Protein AF-A0A7V9ZE63-F1 (afdb_monomer_lite)

Structure (mmCIF, N/CA/C/O backbone):
data_AF-A0A7V9ZE63-F1
#
_entry.id   AF-A0A7V9ZE63-F1
#
loop_
_atom_site.group_PDB
_atom_site.id
_atom_site.type_symbol
_atom_site.label_atom_id
_atom_site.label_alt_id
_atom_site.label_comp_id
_atom_site.label_asym_id
_atom_site.label_entity_id
_atom_site.label_seq_id
_atom_site.pdbx_PDB_ins_code
_atom_site.Cartn_x
_atom_site.Cartn_y
_atom_site.Cartn_z
_atom_site.occupancy
_atom_site.B_iso_or_equiv
_atom_site.auth_seq_id
_atom_site.auth_comp_id
_atom_site.auth_asym_id
_atom_site.auth_atom_id
_atom_site.pdbx_PDB_model_num
ATOM 1 N N . MET A 1 1 ? -20.048 -6.528 11.368 1.00 49.47 1 MET A N 1
ATOM 2 C CA . MET A 1 1 ? -20.173 -7.684 10.443 1.00 49.47 1 MET A CA 1
ATOM 3 C C . MET A 1 1 ? -19.261 -7.627 9.204 1.00 49.47 1 MET A C 1
ATOM 5 O O . MET A 1 1 ? -19.141 -8.638 8.527 1.00 49.47 1 MET A O 1
ATOM 9 N N . ALA A 1 2 ? -18.539 -6.532 8.923 1.00 68.25 2 ALA A N 1
ATOM 10 C CA . ALA A 1 2 ? -17.649 -6.447 7.753 1.00 68.25 2 ALA A CA 1
ATOM 11 C C . ALA A 1 2 ? -16.392 -7.353 7.814 1.00 68.25 2 ALA A C 1
ATOM 13 O O . ALA A 1 2 ? -15.896 -7.786 6.777 1.00 68.25 2 ALA A O 1
ATOM 14 N N . GLY A 1 3 ? -15.892 -7.688 9.012 1.00 82.94 3 GLY A N 1
ATOM 15 C CA . GLY A 1 3 ? -14.599 -8.369 9.182 1.00 82.94 3 GLY A CA 1
ATOM 16 C C . GLY A 1 3 ? -14.487 -9.747 8.514 1.00 82.94 3 GLY A C 1
ATOM 17 O O . GLY A 1 3 ? -13.503 -10.016 7.831 1.00 82.94 3 GLY A O 1
ATOM 18 N N . SER A 1 4 ? -15.495 -10.615 8.647 1.00 91.19 4 SER A N 1
ATOM 19 C CA . SER A 1 4 ? -15.443 -11.982 8.095 1.00 91.19 4 SER A CA 1
ATOM 20 C C . SER A 1 4 ? -15.624 -12.032 6.575 1.00 91.19 4 SER A C 1
ATOM 22 O O . SER A 1 4 ? -15.120 -12.942 5.914 1.00 91.19 4 SER A O 1
ATOM 24 N N . HIS A 1 5 ? -16.342 -11.065 6.001 1.00 91.12 5 HIS A N 1
ATOM 25 C CA . HIS A 1 5 ? -16.468 -10.924 4.554 1.00 91.12 5 HIS A CA 1
ATOM 26 C C . HIS A 1 5 ? -15.179 -10.360 3.946 1.00 91.12 5 HIS A C 1
ATOM 28 O O . HIS A 1 5 ? -14.611 -10.986 3.054 1.00 91.12 5 HIS A O 1
ATOM 34 N N . LEU A 1 6 ? -14.659 -9.254 4.495 1.00 88.69 6 LEU A N 1
ATOM 35 C CA . LEU A 1 6 ? -13.387 -8.666 4.062 1.00 88.69 6 LEU A CA 1
ATOM 36 C C . LEU A 1 6 ? -12.237 -9.669 4.163 1.00 88.69 6 LEU A C 1
ATOM 38 O O . LEU A 1 6 ? -11.401 -9.741 3.264 1.00 88.69 6 LEU A O 1
ATOM 42 N N . ARG A 1 7 ? -12.226 -10.498 5.214 1.00 91.56 7 ARG A N 1
ATOM 43 C CA . ARG A 1 7 ? -11.221 -11.549 5.359 1.00 91.56 7 ARG A CA 1
ATOM 44 C C . ARG A 1 7 ? -11.293 -12.585 4.238 1.00 91.56 7 ARG A C 1
ATOM 46 O O . ARG A 1 7 ? -10.262 -12.909 3.663 1.00 91.56 7 ARG A O 1
ATOM 53 N N . ARG A 1 8 ? -12.495 -13.050 3.880 1.00 94.19 8 ARG A N 1
ATOM 54 C CA . ARG A 1 8 ? -12.684 -13.986 2.758 1.00 94.19 8 ARG A CA 1
ATOM 55 C C . ARG A 1 8 ? -12.238 -13.389 1.426 1.00 94.19 8 ARG A C 1
ATOM 57 O O . ARG A 1 8 ? -11.568 -14.070 0.656 1.00 94.19 8 ARG A O 1
ATOM 64 N N . VAL A 1 9 ? -12.568 -12.122 1.173 1.00 93.62 9 VAL A N 1
ATOM 65 C CA . VAL A 1 9 ? -12.111 -11.417 -0.034 1.00 93.62 9 VAL A CA 1
ATOM 66 C C . VAL A 1 9 ? -10.585 -11.353 -0.058 1.00 93.62 9 VAL A C 1
ATOM 68 O O . VAL A 1 9 ? -9.981 -11.779 -1.041 1.00 93.62 9 VAL A O 1
ATOM 71 N N . TYR A 1 10 ? -9.958 -10.922 1.039 1.00 89.62 10 TYR A N 1
ATOM 72 C CA . TYR A 1 10 ? -8.501 -10.887 1.165 1.00 89.62 10 TYR A CA 1
ATOM 73 C C . TYR A 1 10 ? -7.863 -12.258 0.906 1.00 89.62 10 TYR A C 1
ATOM 75 O O . TYR A 1 10 ? -6.948 -12.368 0.092 1.00 89.62 10 TYR A O 1
ATOM 83 N N . ASP A 1 11 ? -8.371 -13.315 1.541 1.00 93.12 11 ASP A N 1
ATOM 84 C CA . ASP A 1 11 ? -7.819 -14.663 1.398 1.00 93.12 11 ASP A CA 1
ATOM 85 C C . ASP A 1 11 ? -7.952 -15.189 -0.046 1.00 93.12 11 ASP A C 1
ATOM 87 O O . ASP A 1 11 ? -7.067 -15.902 -0.518 1.00 93.12 11 ASP A O 1
ATOM 91 N N . SER A 1 12 ? -8.992 -14.777 -0.786 1.00 94.75 12 SER A N 1
ATOM 92 C CA . SER A 1 12 ? -9.171 -15.147 -2.199 1.00 94.75 12 SER A CA 1
ATOM 93 C C . SER A 1 12 ? -8.171 -14.471 -3.148 1.00 94.75 12 SER A C 1
ATOM 95 O O . SER A 1 12 ? -7.729 -15.082 -4.121 1.00 94.75 12 SER A O 1
ATOM 97 N N . ILE A 1 13 ? -7.769 -13.226 -2.860 1.00 89.56 13 ILE A N 1
ATOM 98 C CA . ILE A 1 13 ? -6.845 -12.462 -3.714 1.00 89.56 13 ILE A CA 1
ATOM 99 C C . ILE A 1 13 ? -5.379 -12.643 -3.308 1.00 89.56 13 ILE A C 1
ATOM 101 O O . ILE A 1 13 ? -4.483 -12.488 -4.142 1.00 89.56 13 ILE A O 1
ATOM 105 N N . ARG A 1 14 ? -5.118 -13.002 -2.044 1.00 87.44 14 ARG A N 1
ATOM 106 C CA . ARG A 1 14 ? -3.776 -13.086 -1.454 1.00 87.44 14 ARG A CA 1
ATOM 107 C C . ARG A 1 14 ? -2.778 -13.910 -2.280 1.00 87.44 14 ARG A C 1
ATOM 109 O O . ARG A 1 14 ? -1.667 -13.414 -2.462 1.00 87.44 14 ARG A O 1
ATOM 116 N N . PRO A 1 15 ? -3.105 -15.103 -2.819 1.00 87.81 15 PRO A N 1
ATOM 117 C CA . PRO A 1 15 ? -2.141 -15.876 -3.606 1.00 87.81 15 PRO A CA 1
ATOM 118 C C . PRO A 1 15 ? -1.664 -15.139 -4.865 1.00 87.81 15 PRO A C 1
ATOM 120 O O . PRO A 1 15 ? -0.491 -15.232 -5.231 1.00 87.81 15 PRO A O 1
ATOM 123 N N . ASN A 1 16 ? -2.556 -14.380 -5.510 1.00 83.06 16 ASN A N 1
ATOM 124 C CA . ASN A 1 16 ? -2.222 -13.586 -6.691 1.00 83.06 16 ASN A CA 1
ATOM 125 C C . ASN A 1 16 ? -1.357 -12.382 -6.309 1.00 83.06 16 ASN A C 1
ATOM 127 O O . ASN A 1 16 ? -0.328 -12.148 -6.939 1.00 83.06 16 ASN A O 1
ATOM 131 N N . VAL A 1 17 ? -1.716 -11.677 -5.231 1.00 82.25 17 VAL A N 1
ATOM 132 C CA . VAL A 1 17 ? -0.942 -10.533 -4.722 1.00 82.25 17 VAL A CA 1
ATOM 133 C C . VAL A 1 17 ? 0.478 -10.960 -4.343 1.00 82.25 17 VAL A C 1
ATOM 135 O O . VAL A 1 17 ? 1.435 -10.355 -4.811 1.00 82.25 17 VAL A O 1
ATOM 138 N N . GLN A 1 18 ? 0.638 -12.054 -3.593 1.00 83.06 18 GLN A N 1
ATOM 139 C CA . GLN A 1 18 ? 1.954 -12.567 -3.186 1.00 83.06 18 GLN A CA 1
ATOM 140 C C . GLN A 1 18 ? 2.828 -12.986 -4.371 1.00 83.06 18 GLN A C 1
ATOM 142 O O . GLN A 1 18 ? 4.055 -12.887 -4.323 1.00 83.06 18 GLN A O 1
ATOM 147 N N . ARG A 1 19 ? 2.211 -13.478 -5.452 1.00 79.50 19 ARG A N 1
ATOM 148 C CA . ARG A 1 19 ? 2.940 -13.798 -6.679 1.00 79.50 19 ARG A CA 1
ATOM 149 C C . ARG A 1 19 ? 3.512 -12.533 -7.314 1.00 79.50 19 ARG A C 1
ATOM 151 O O . ARG A 1 19 ? 4.672 -12.549 -7.712 1.00 79.50 19 ARG A O 1
ATOM 158 N N . TYR A 1 20 ? 2.723 -11.466 -7.395 1.00 73.88 20 TYR A N 1
ATOM 159 C CA . TYR A 1 20 ? 3.177 -10.184 -7.930 1.00 73.88 20 TYR A CA 1
ATOM 160 C C . TYR A 1 20 ? 4.205 -9.505 -7.026 1.00 73.88 20 TYR A C 1
ATOM 162 O O . TYR A 1 20 ? 5.217 -9.024 -7.523 1.00 73.88 20 TYR A O 1
ATOM 170 N N . GLU A 1 21 ? 4.009 -9.556 -5.710 1.00 75.00 21 GLU A N 1
ATOM 171 C CA . GLU A 1 21 ? 4.976 -9.077 -4.721 1.00 75.00 21 GLU A CA 1
ATOM 172 C C . GLU A 1 21 ? 6.336 -9.764 -4.890 1.00 75.00 21 GLU A C 1
ATOM 174 O O . GLU A 1 21 ? 7.365 -9.105 -4.872 1.00 75.00 21 GLU A O 1
ATOM 179 N N . TRP A 1 22 ? 6.369 -11.073 -5.154 1.00 72.62 22 TRP A N 1
ATOM 180 C CA . TRP A 1 22 ? 7.630 -11.772 -5.411 1.00 72.62 22 TRP A CA 1
ATOM 181 C C . TRP A 1 22 ? 8.298 -11.351 -6.731 1.00 72.62 22 TRP A C 1
ATOM 183 O O . TRP A 1 22 ? 9.520 -11.255 -6.796 1.00 72.62 22 TRP A O 1
ATOM 193 N N . ILE A 1 23 ? 7.514 -11.108 -7.786 1.00 70.12 23 ILE A N 1
ATOM 194 C CA . ILE A 1 23 ? 8.036 -10.748 -9.117 1.00 70.12 23 ILE A CA 1
ATOM 195 C C . ILE A 1 23 ? 8.550 -9.301 -9.145 1.00 70.12 23 ILE A C 1
ATOM 197 O O . ILE A 1 23 ? 9.538 -9.011 -9.825 1.00 70.12 23 ILE A O 1
ATOM 201 N N . TYR A 1 24 ? 7.866 -8.398 -8.442 1.00 66.81 24 TYR A N 1
ATOM 202 C CA . TYR A 1 24 ? 8.127 -6.960 -8.502 1.00 66.81 24 TYR A CA 1
ATOM 203 C C . TYR A 1 24 ? 8.840 -6.418 -7.262 1.00 66.81 24 TYR A C 1
ATOM 205 O O . TYR A 1 24 ? 9.557 -5.431 -7.378 1.00 66.81 24 TYR A O 1
ATOM 213 N N . GLY A 1 25 ? 8.714 -7.065 -6.101 1.00 67.00 25 GLY A N 1
ATOM 214 C CA . GLY A 1 25 ? 9.268 -6.588 -4.830 1.00 67.00 25 GLY A CA 1
ATOM 215 C C . GLY A 1 25 ? 10.789 -6.454 -4.844 1.00 67.00 25 GLY A C 1
ATOM 216 O O . GLY A 1 25 ? 11.320 -5.454 -4.379 1.00 67.00 25 GLY A O 1
ATOM 217 N N . THR A 1 26 ? 11.510 -7.377 -5.488 1.00 67.94 26 THR A N 1
ATOM 218 C CA . THR A 1 26 ? 12.980 -7.282 -5.611 1.00 67.94 26 THR A CA 1
ATOM 219 C C . THR A 1 26 ? 13.448 -6.161 -6.544 1.00 67.94 26 THR A C 1
ATOM 221 O O . THR A 1 26 ? 14.636 -5.880 -6.606 1.00 67.94 26 THR A O 1
ATOM 224 N N . ARG A 1 27 ? 12.544 -5.538 -7.310 1.00 67.31 27 ARG A N 1
ATOM 225 C CA . ARG A 1 27 ? 12.832 -4.370 -8.162 1.00 67.31 27 ARG A CA 1
ATOM 226 C C . ARG A 1 27 ? 12.314 -3.061 -7.557 1.00 67.31 27 ARG A C 1
ATOM 228 O O . ARG A 1 27 ? 12.397 -2.029 -8.209 1.00 67.31 27 ARG A O 1
ATOM 235 N N . ASN A 1 28 ? 11.787 -3.114 -6.332 1.00 68.56 28 ASN A N 1
ATOM 236 C CA . ASN A 1 28 ? 11.074 -2.019 -5.675 1.00 68.56 28 ASN A CA 1
ATOM 237 C C . ASN A 1 28 ? 11.856 -1.420 -4.492 1.00 68.56 28 ASN A C 1
ATOM 239 O O . ASN A 1 28 ? 11.275 -0.716 -3.673 1.00 68.56 28 ASN A O 1
ATOM 243 N N . GLU A 1 29 ? 13.156 -1.715 -4.363 1.00 71.88 29 GLU A N 1
ATOM 244 C CA . GLU A 1 29 ? 13.948 -1.330 -3.183 1.00 71.88 29 GLU A CA 1
ATOM 245 C C . GLU A 1 29 ? 13.970 0.185 -2.937 1.00 71.88 29 GLU A C 1
ATOM 247 O O . GLU A 1 29 ? 13.831 0.622 -1.796 1.00 71.88 29 GLU A O 1
ATOM 252 N N . ALA A 1 30 ? 14.049 0.985 -4.006 1.00 73.44 30 ALA A N 1
ATOM 253 C CA . ALA A 1 30 ? 13.998 2.446 -3.927 1.00 73.44 30 ALA A CA 1
ATOM 254 C C . ALA A 1 30 ? 12.629 2.990 -3.467 1.00 73.44 30 ALA A C 1
ATOM 256 O O . ALA A 1 30 ? 12.542 4.115 -2.986 1.00 73.44 30 ALA A O 1
ATOM 257 N N . GLU A 1 31 ? 11.565 2.192 -3.569 1.00 77.00 31 GLU A N 1
ATOM 258 C CA . GLU A 1 31 ? 10.192 2.602 -3.256 1.00 77.00 31 GLU A CA 1
ATOM 259 C C . GLU A 1 31 ? 9.737 2.175 -1.852 1.00 77.00 31 GLU A C 1
ATOM 261 O O . GLU A 1 31 ? 8.631 2.518 -1.419 1.00 77.00 31 GLU A O 1
ATOM 266 N N . TYR A 1 32 ? 10.576 1.446 -1.107 1.00 79.19 32 TYR A N 1
ATOM 267 C CA . TYR A 1 32 ? 10.237 1.010 0.248 1.00 79.19 32 TYR A CA 1
ATOM 268 C C . TYR A 1 32 ? 10.133 2.165 1.239 1.00 79.19 32 TYR A C 1
ATOM 270 O O . TYR A 1 32 ? 9.223 2.159 2.070 1.00 79.19 32 TYR A O 1
ATOM 278 N N . GLU A 1 33 ? 11.024 3.155 1.160 1.00 84.19 33 GLU A N 1
ATOM 279 C CA . GLU A 1 33 ? 10.962 4.328 2.039 1.00 84.19 33 GLU A CA 1
ATOM 280 C C . GLU A 1 33 ? 9.682 5.148 1.773 1.00 84.19 33 GLU A C 1
ATOM 282 O O . GLU A 1 33 ? 8.894 5.299 2.717 1.00 84.19 33 GLU A O 1
ATOM 287 N N . PRO A 1 34 ? 9.352 5.525 0.517 1.00 85.12 34 PRO A N 1
ATOM 288 C CA . PRO A 1 34 ? 8.088 6.191 0.208 1.00 85.12 34 PRO A CA 1
ATOM 289 C C . PRO A 1 34 ? 6.858 5.414 0.693 1.00 85.12 34 PRO A C 1
ATOM 291 O O . PRO A 1 34 ? 5.963 5.987 1.321 1.00 85.12 34 PRO A O 1
ATOM 294 N N . SER A 1 35 ? 6.822 4.097 0.456 1.00 86.31 35 SER A N 1
ATOM 295 C CA . SER A 1 35 ? 5.712 3.235 0.883 1.00 86.31 35 SER A CA 1
ATOM 296 C C . SER A 1 35 ? 5.589 3.165 2.408 1.00 86.31 35 SER A C 1
ATOM 298 O O . SER A 1 35 ? 4.483 3.195 2.948 1.00 86.31 35 SER A O 1
ATOM 300 N N . THR A 1 36 ? 6.710 3.109 3.128 1.00 91.06 36 THR A N 1
ATOM 301 C CA . THR A 1 36 ? 6.720 3.071 4.598 1.00 91.06 36 THR A CA 1
ATOM 302 C C . THR A 1 36 ? 6.210 4.386 5.177 1.00 91.06 36 THR A C 1
ATOM 304 O O . THR A 1 36 ? 5.349 4.383 6.060 1.00 91.06 36 THR A O 1
ATOM 307 N N . THR A 1 37 ? 6.661 5.515 4.632 1.00 93.19 37 THR A N 1
ATOM 308 C CA . THR A 1 37 ? 6.179 6.845 5.017 1.00 93.19 37 THR A CA 1
ATOM 309 C C . THR A 1 37 ? 4.673 6.997 4.758 1.00 93.19 37 THR A C 1
ATOM 311 O O . THR A 1 37 ? 3.947 7.568 5.575 1.00 93.19 37 THR A O 1
ATOM 314 N N . GLU A 1 38 ? 4.151 6.433 3.667 1.00 92.62 38 GLU A N 1
ATOM 315 C CA . GLU A 1 38 ? 2.709 6.381 3.394 1.00 92.62 38 GLU A CA 1
ATOM 316 C C . GLU A 1 38 ? 1.942 5.521 4.418 1.00 92.62 38 GLU A C 1
ATOM 318 O O . GLU A 1 38 ? 0.897 5.951 4.916 1.00 92.62 38 GLU A O 1
ATOM 323 N N . HIS A 1 39 ? 2.469 4.355 4.809 1.00 94.62 39 HIS A N 1
ATOM 324 C C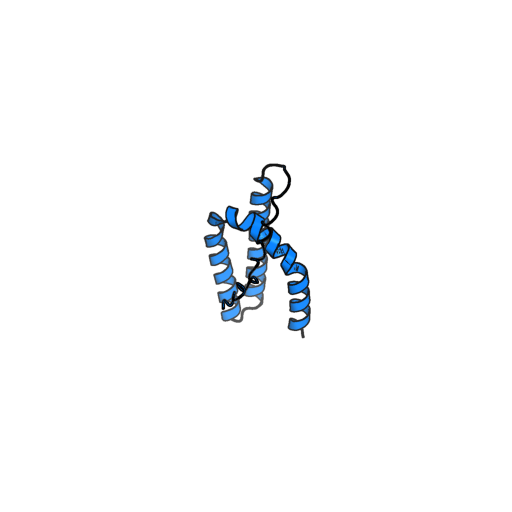A . HIS A 1 39 ? 1.864 3.525 5.858 1.00 94.62 39 HIS A CA 1
ATOM 325 C C . HIS A 1 39 ? 1.797 4.234 7.213 1.00 94.62 39 HIS A C 1
ATOM 327 O O . HIS A 1 39 ? 0.778 4.144 7.902 1.00 94.62 39 HIS A O 1
ATOM 333 N N . LEU A 1 40 ? 2.841 4.981 7.584 1.00 96.44 40 LEU A N 1
ATOM 334 C CA . LEU A 1 40 ? 2.854 5.751 8.829 1.00 96.44 40 LEU A CA 1
ATOM 335 C C . LEU A 1 40 ? 1.732 6.797 8.870 1.00 96.44 40 LEU A C 1
ATOM 337 O O . LEU A 1 40 ? 1.120 6.983 9.921 1.00 96.44 40 LEU A O 1
ATOM 341 N N . ARG A 1 41 ? 1.394 7.418 7.733 1.00 94.44 41 ARG A N 1
ATOM 342 C CA . ARG A 1 41 ? 0.264 8.362 7.638 1.00 94.44 41 ARG A CA 1
ATOM 343 C C . ARG A 1 41 ? -1.086 7.680 7.858 1.00 94.44 41 ARG A C 1
ATOM 345 O O . ARG A 1 41 ? -1.925 8.223 8.571 1.00 94.44 41 ARG A O 1
ATOM 352 N N . ILE A 1 42 ? -1.284 6.482 7.303 1.00 96.25 42 ILE A N 1
ATOM 353 C CA . ILE A 1 42 ? -2.506 5.689 7.528 1.00 96.25 42 ILE A CA 1
ATOM 354 C C . ILE A 1 42 ? -2.638 5.337 9.015 1.00 96.25 42 ILE A C 1
ATOM 356 O O . ILE A 1 42 ? -3.691 5.546 9.615 1.00 96.25 42 ILE A O 1
ATOM 360 N N . ILE A 1 43 ? -1.557 4.840 9.626 1.00 97.12 43 ILE A N 1
ATOM 361 C CA . ILE A 1 43 ? -1.534 4.475 11.049 1.00 97.12 43 ILE A CA 1
ATOM 362 C C . ILE A 1 43 ? -1.826 5.696 11.926 1.00 97.12 43 ILE A C 1
ATOM 364 O O . ILE A 1 43 ? -2.602 5.588 12.874 1.00 97.12 43 ILE A O 1
ATOM 368 N N . ALA A 1 44 ? -1.230 6.849 11.614 1.00 96.88 44 ALA A N 1
ATOM 369 C CA . ALA A 1 44 ? -1.466 8.087 12.347 1.00 96.88 44 ALA A CA 1
ATOM 370 C C . ALA A 1 44 ? -2.939 8.520 12.281 1.00 96.88 44 ALA A C 1
ATOM 372 O O . ALA A 1 44 ? -3.524 8.808 13.321 1.00 96.88 44 ALA A O 1
ATOM 373 N N . ALA A 1 45 ? -3.561 8.480 11.099 1.00 96.81 45 ALA A N 1
ATOM 374 C CA . ALA A 1 45 ? -4.970 8.836 10.926 1.00 96.81 45 ALA A CA 1
ATOM 375 C C . ALA A 1 45 ? -5.918 7.893 11.690 1.00 96.81 45 ALA A C 1
ATOM 377 O O . ALA A 1 45 ? -6.832 8.347 12.375 1.00 96.81 45 ALA A O 1
ATOM 378 N N . ILE A 1 46 ? -5.649 6.581 11.655 1.00 96.94 46 ILE A N 1
ATOM 379 C CA . ILE A 1 46 ? -6.410 5.591 12.435 1.00 96.94 46 ILE A CA 1
ATOM 380 C C . ILE A 1 46 ? -6.274 5.866 13.937 1.00 96.94 46 ILE A C 1
ATOM 382 O O . ILE A 1 46 ? -7.267 5.842 14.660 1.00 96.94 46 ILE A O 1
ATOM 386 N N . ARG A 1 47 ? -5.055 6.140 14.418 1.00 97.50 47 ARG A N 1
ATOM 387 C CA . ARG A 1 47 ? -4.796 6.431 15.839 1.00 97.50 47 ARG A CA 1
ATOM 388 C C . ARG A 1 47 ? -5.443 7.729 16.305 1.00 97.50 47 ARG A C 1
ATOM 390 O O . ARG A 1 47 ? -5.846 7.806 17.459 1.00 97.50 47 ARG A O 1
ATOM 397 N N . ALA A 1 48 ? -5.552 8.714 15.421 1.00 97.12 48 ALA A N 1
ATOM 398 C CA . ALA A 1 48 ? -6.257 9.961 15.690 1.00 97.12 48 ALA A CA 1
ATOM 399 C C . ALA A 1 48 ? -7.787 9.789 15.737 1.00 97.12 48 ALA A C 1
ATOM 401 O O . ALA A 1 48 ? -8.484 10.718 16.130 1.00 97.12 48 ALA A O 1
ATOM 402 N N . GLY A 1 49 ? -8.316 8.620 15.353 1.00 97.31 49 GLY A N 1
ATOM 403 C CA . GLY A 1 49 ? -9.756 8.384 15.285 1.00 97.31 49 GLY A CA 1
ATOM 404 C C . GLY A 1 49 ? -10.434 9.135 14.140 1.00 97.31 49 GLY A C 1
ATOM 405 O O . GLY A 1 49 ? -11.635 9.375 14.218 1.00 97.31 49 GLY A O 1
ATOM 406 N N . ASP A 1 50 ? -9.685 9.500 13.093 1.00 97.19 50 ASP A N 1
ATOM 407 C CA . ASP A 1 50 ? -10.195 10.225 11.928 1.00 97.19 50 ASP A CA 1
ATOM 408 C C . ASP A 1 50 ? -10.445 9.250 10.756 1.00 97.19 50 ASP A C 1
ATOM 410 O O . ASP A 1 50 ? -9.509 8.880 10.030 1.00 97.19 50 ASP A O 1
ATOM 414 N N . PRO A 1 51 ? -11.694 8.780 10.569 1.00 94.88 51 PRO A N 1
ATOM 415 C CA . PRO A 1 51 ? -12.014 7.787 9.549 1.00 94.88 51 PRO A CA 1
ATOM 416 C C . PRO A 1 51 ? -11.876 8.326 8.120 1.00 94.88 51 PRO A C 1
ATOM 418 O O . PRO A 1 51 ? -11.484 7.569 7.228 1.00 94.88 51 PRO A O 1
ATOM 421 N N . GLU A 1 52 ? -12.146 9.613 7.891 1.00 97.25 52 GLU A N 1
ATOM 422 C CA . GLU A 1 52 ? -12.044 10.223 6.562 1.00 97.25 52 GLU A CA 1
ATOM 423 C C . GLU A 1 52 ? -10.581 10.402 6.168 1.00 97.25 52 GLU A C 1
ATOM 425 O O . GLU A 1 52 ? -10.169 10.019 5.068 1.00 97.25 52 GLU A O 1
ATOM 430 N N . GLN A 1 53 ? -9.752 10.886 7.093 1.00 95.69 53 GLN A N 1
ATOM 431 C CA . GLN A 1 53 ? -8.322 11.007 6.852 1.00 95.69 53 GLN A CA 1
ATOM 432 C C . GLN A 1 53 ? -7.664 9.637 6.651 1.00 95.69 53 GLN A C 1
ATOM 434 O O . GLN A 1 53 ? -6.791 9.504 5.786 1.00 95.69 53 GLN A O 1
ATOM 439 N N . ALA A 1 54 ? -8.098 8.610 7.390 1.00 96.19 54 ALA A N 1
ATOM 440 C CA . ALA A 1 54 ? -7.625 7.241 7.205 1.00 96.19 54 ALA A CA 1
ATOM 441 C C . ALA A 1 54 ? -8.015 6.696 5.824 1.00 96.19 54 ALA A C 1
ATOM 443 O O . ALA A 1 54 ? -7.170 6.137 5.119 1.00 96.19 54 ALA A O 1
ATOM 444 N N . ARG A 1 55 ? -9.266 6.910 5.397 1.00 96.06 55 ARG A N 1
ATOM 445 C CA . ARG A 1 55 ? -9.750 6.518 4.068 1.00 96.06 55 ARG A CA 1
ATOM 446 C C . ARG A 1 55 ? -8.953 7.199 2.957 1.00 96.06 55 ARG A C 1
ATOM 448 O O . ARG A 1 55 ? -8.466 6.521 2.054 1.00 96.06 55 ARG A O 1
ATOM 455 N N . ASN A 1 56 ? -8.770 8.513 3.047 1.00 96.88 56 ASN A N 1
ATOM 456 C CA . ASN A 1 56 ? -8.023 9.286 2.057 1.00 96.88 56 ASN A CA 1
ATOM 457 C C . ASN A 1 56 ? -6.555 8.850 1.991 1.00 96.88 56 ASN A C 1
ATOM 459 O O . ASN A 1 56 ? -6.007 8.687 0.902 1.00 96.88 56 ASN A O 1
ATOM 463 N N . ALA A 1 57 ? -5.926 8.588 3.141 1.00 95.62 57 ALA A N 1
ATOM 464 C CA . ALA A 1 57 ? -4.555 8.088 3.191 1.00 95.62 57 ALA A CA 1
ATOM 465 C C . ALA A 1 57 ? -4.411 6.715 2.508 1.00 95.62 57 ALA A C 1
ATOM 467 O O . ALA A 1 57 ? -3.446 6.498 1.774 1.00 95.62 57 ALA A O 1
ATOM 468 N N . VAL A 1 58 ? -5.381 5.812 2.695 1.00 95.69 58 VAL A N 1
ATOM 469 C CA . VAL A 1 58 ? -5.405 4.500 2.026 1.00 95.69 58 VAL A CA 1
ATOM 470 C C . VAL A 1 58 ? -5.567 4.642 0.511 1.00 95.69 58 VAL A C 1
ATOM 472 O O . VAL A 1 58 ? -4.829 3.992 -0.229 1.00 95.69 58 VAL A O 1
ATOM 475 N N . ILE A 1 59 ? -6.491 5.490 0.045 1.00 96.38 59 ILE A N 1
ATOM 476 C CA . ILE A 1 59 ? -6.725 5.719 -1.392 1.00 96.38 59 ILE A CA 1
ATOM 477 C C .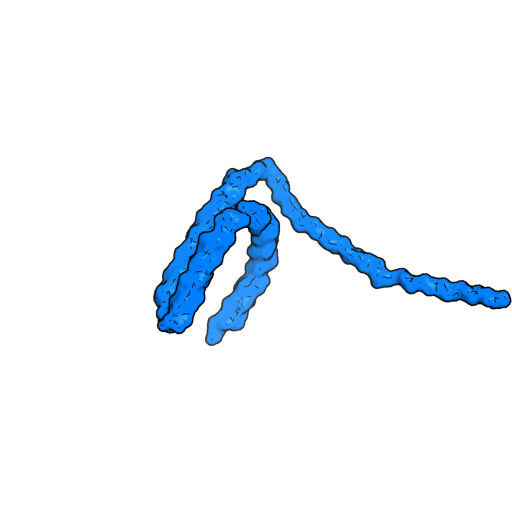 ILE A 1 59 ? -5.462 6.271 -2.054 1.00 96.38 59 ILE A C 1
ATOM 479 O O . ILE A 1 59 ? -4.985 5.695 -3.029 1.00 96.38 59 ILE A O 1
ATOM 483 N N . MET A 1 60 ? -4.860 7.312 -1.471 1.00 94.69 60 MET A N 1
ATOM 484 C CA . MET A 1 60 ? -3.632 7.904 -2.006 1.00 94.69 60 MET A CA 1
ATOM 485 C C . MET A 1 60 ? -2.477 6.902 -2.060 1.00 94.6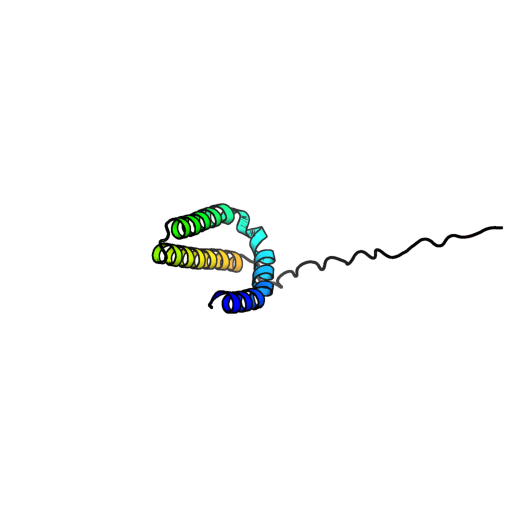9 60 MET A C 1
ATOM 487 O O . MET A 1 60 ? -1.743 6.861 -3.045 1.00 94.69 60 MET A O 1
ATOM 491 N N . HIS A 1 61 ? -2.295 6.092 -1.013 1.00 92.81 61 HIS A N 1
ATOM 492 C CA . HIS A 1 61 ? -1.286 5.032 -1.025 1.00 92.81 61 HIS A CA 1
ATOM 493 C C . HIS A 1 61 ? -1.554 4.032 -2.160 1.00 92.81 61 HIS A C 1
ATOM 495 O O . HIS A 1 61 ? -0.631 3.645 -2.873 1.00 92.81 61 HIS A O 1
ATOM 501 N N . TRP A 1 62 ? -2.813 3.627 -2.356 1.00 91.06 62 TRP A N 1
ATOM 502 C CA . TRP A 1 62 ? -3.182 2.670 -3.397 1.00 91.06 62 TRP A CA 1
ATOM 503 C C . TRP A 1 62 ? -2.915 3.206 -4.809 1.00 91.06 62 TRP A C 1
ATOM 505 O O . TRP A 1 62 ? -2.311 2.507 -5.621 1.00 91.06 62 TRP A O 1
ATOM 515 N N . GLU A 1 63 ? -3.281 4.458 -5.086 1.00 92.81 63 GLU A N 1
ATOM 516 C CA . GLU A 1 63 ? -3.026 5.114 -6.376 1.00 92.81 63 GLU A CA 1
ATOM 517 C C . GLU A 1 63 ? -1.527 5.245 -6.670 1.00 92.81 63 GLU A C 1
ATOM 519 O O . GLU A 1 63 ? -1.066 4.914 -7.765 1.00 92.81 63 GLU A O 1
ATOM 524 N N . LYS A 1 64 ? -0.734 5.655 -5.674 1.00 90.69 64 LYS A N 1
ATOM 525 C CA . LYS A 1 64 ? 0.724 5.754 -5.824 1.00 90.69 64 LYS A CA 1
ATOM 526 C C . LYS A 1 64 ? 1.370 4.387 -6.012 1.00 90.69 64 LYS A C 1
ATOM 528 O O . LYS A 1 64 ? 2.226 4.230 -6.880 1.00 90.69 64 LYS A O 1
ATOM 533 N N . ALA A 1 65 ? 0.937 3.380 -5.257 1.00 86.31 65 ALA A N 1
ATOM 534 C CA . ALA A 1 65 ? 1.407 2.010 -5.426 1.00 86.31 65 ALA A CA 1
ATOM 535 C C . ALA A 1 65 ? 1.082 1.464 -6.827 1.00 86.31 65 ALA A C 1
ATOM 537 O O . ALA A 1 65 ? 1.925 0.795 -7.431 1.00 86.31 65 ALA A O 1
ATOM 538 N N . ALA A 1 66 ? -0.095 1.784 -7.375 1.00 87.88 66 ALA A N 1
ATOM 539 C CA . ALA A 1 66 ? -0.456 1.430 -8.743 1.00 87.88 66 ALA A CA 1
ATOM 540 C C . ALA A 1 66 ? 0.480 2.098 -9.763 1.00 87.88 66 ALA A C 1
ATOM 542 O O . ALA A 1 66 ? 1.022 1.406 -10.624 1.00 87.88 66 ALA A O 1
ATOM 543 N N . ALA A 1 67 ? 0.746 3.401 -9.624 1.00 89.12 67 ALA A N 1
ATOM 544 C CA . ALA A 1 67 ? 1.671 4.126 -10.498 1.00 89.12 67 ALA A CA 1
ATOM 545 C C . ALA A 1 67 ? 3.092 3.528 -10.477 1.00 89.12 67 ALA A C 1
ATOM 547 O O . ALA A 1 67 ? 3.653 3.238 -11.536 1.00 89.12 67 ALA A O 1
ATOM 548 N N . ARG A 1 68 ? 3.638 3.252 -9.282 1.00 85.88 68 ARG A N 1
ATOM 549 C CA . ARG A 1 68 ? 4.947 2.588 -9.109 1.00 85.88 68 ARG A CA 1
ATOM 550 C C . ARG A 1 68 ? 4.979 1.212 -9.776 1.00 85.88 68 ARG A C 1
ATOM 552 O O . ARG A 1 68 ? 5.910 0.882 -10.507 1.00 85.88 68 ARG A O 1
ATOM 559 N N . THR A 1 69 ? 3.921 0.426 -9.586 1.00 81.75 69 THR A N 1
ATOM 560 C CA . THR A 1 69 ? 3.804 -0.915 -10.178 1.00 81.75 69 THR A CA 1
ATOM 561 C C . THR A 1 69 ? 3.752 -0.860 -11.708 1.00 81.75 69 THR A C 1
ATOM 563 O O . THR A 1 69 ? 4.423 -1.652 -12.368 1.00 81.75 69 THR A O 1
ATOM 566 N N . ILE A 1 70 ? 3.001 0.083 -12.288 1.00 86.19 70 ILE A N 1
ATOM 567 C CA . ILE A 1 70 ? 2.923 0.278 -13.746 1.00 86.19 70 ILE A CA 1
ATOM 568 C C . ILE A 1 70 ? 4.299 0.625 -14.318 1.00 86.19 70 ILE A C 1
ATOM 570 O O . ILE A 1 70 ? 4.696 0.040 -15.327 1.00 86.19 70 ILE A O 1
ATOM 574 N N . ALA A 1 71 ? 5.044 1.520 -13.664 1.00 84.75 71 ALA A N 1
ATOM 575 C CA . ALA A 1 71 ? 6.391 1.890 -14.090 1.00 84.75 71 ALA A CA 1
ATOM 576 C C . ALA A 1 71 ? 7.339 0.677 -14.104 1.00 84.75 71 ALA A C 1
ATOM 578 O O . ALA A 1 71 ? 8.034 0.446 -15.094 1.00 84.75 71 ALA A O 1
ATOM 579 N N . ILE A 1 72 ? 7.303 -0.156 -13.055 1.00 81.00 72 ILE A N 1
ATOM 580 C CA . ILE A 1 72 ? 8.105 -1.387 -12.981 1.00 81.00 72 ILE A CA 1
ATOM 581 C C . ILE A 1 72 ? 7.726 -2.358 -14.096 1.00 81.00 72 ILE A C 1
ATOM 583 O O . ILE A 1 72 ? 8.610 -2.890 -14.764 1.00 81.00 72 ILE A O 1
ATOM 587 N N . ILE A 1 73 ? 6.428 -2.591 -14.316 1.00 80.75 73 ILE A N 1
ATOM 588 C CA . ILE A 1 73 ? 5.947 -3.484 -15.378 1.00 80.75 73 ILE A CA 1
ATOM 589 C C . ILE A 1 73 ? 6.396 -2.980 -16.753 1.00 80.75 73 ILE A C 1
ATOM 591 O O . ILE A 1 73 ? 6.861 -3.781 -17.563 1.00 80.75 73 ILE A O 1
ATOM 595 N N . GLY A 1 74 ? 6.295 -1.672 -17.004 1.00 83.69 74 GLY A N 1
ATOM 596 C CA . GLY A 1 74 ? 6.736 -1.048 -18.252 1.00 83.69 74 GLY A CA 1
ATOM 597 C C . GLY A 1 74 ? 8.241 -1.173 -18.500 1.00 83.69 74 GLY A C 1
ATOM 598 O O .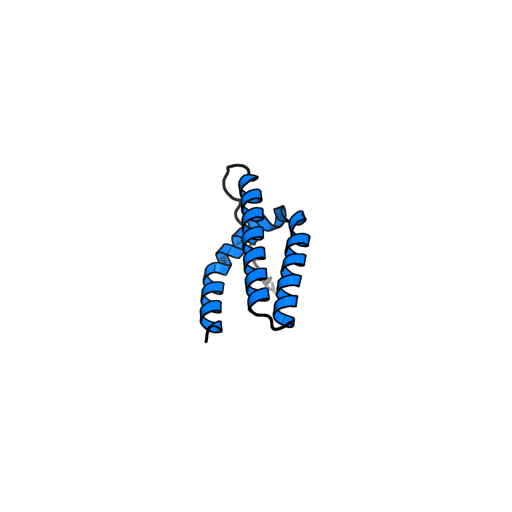 GLY A 1 74 ? 8.660 -1.282 -19.650 1.00 83.69 74 GLY A O 1
ATOM 599 N N . ALA A 1 75 ? 9.046 -1.221 -17.437 1.00 80.19 75 ALA A N 1
ATOM 600 C CA . ALA A 1 75 ? 10.494 -1.394 -17.514 1.00 80.19 75 ALA A CA 1
ATOM 601 C C . ALA A 1 75 ? 10.943 -2.859 -17.702 1.00 80.19 75 ALA A C 1
ATOM 603 O O . ALA A 1 75 ? 12.135 -3.114 -17.894 1.00 80.19 75 ALA A O 1
ATOM 604 N N . LEU A 1 76 ? 10.034 -3.843 -17.637 1.00 71.12 76 LEU A N 1
ATOM 605 C CA . LEU A 1 76 ? 10.405 -5.248 -17.814 1.00 71.12 76 LEU A CA 1
ATOM 606 C C . LEU A 1 76 ? 10.654 -5.605 -1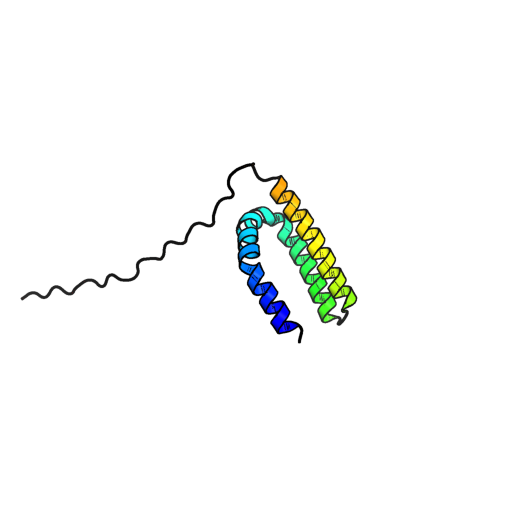9.288 1.00 71.12 76 LEU A C 1
ATOM 608 O O . LEU A 1 76 ? 9.869 -5.229 -20.161 1.00 71.12 76 LEU A O 1
ATOM 612 N N . PRO A 1 77 ? 11.691 -6.414 -19.582 1.00 71.62 77 PRO A N 1
ATOM 613 C CA . PRO A 1 77 ? 11.882 -6.954 -20.919 1.00 71.62 77 PRO A CA 1
ATOM 614 C C . PRO A 1 77 ? 10.680 -7.824 -21.309 1.00 71.62 77 PRO A C 1
ATOM 616 O O . PRO A 1 77 ? 10.199 -8.638 -20.516 1.00 71.62 77 PRO A O 1
ATOM 619 N N . LYS A 1 78 ? 10.196 -7.667 -22.546 1.00 69.50 78 LYS A N 1
ATOM 620 C CA . LYS A 1 78 ? 9.103 -8.491 -23.079 1.00 69.50 78 LYS A CA 1
ATOM 621 C C . LYS A 1 78 ? 9.578 -9.946 -23.176 1.00 69.50 78 LYS A C 1
ATOM 623 O O . LYS A 1 78 ? 10.471 -10.257 -23.956 1.00 69.50 78 LYS A O 1
ATOM 628 N N . GLY A 1 79 ? 8.994 -10.831 -22.370 1.00 65.25 79 GLY A N 1
ATOM 629 C CA . GLY A 1 79 ? 9.369 -12.243 -22.288 1.00 65.25 79 GLY A CA 1
ATOM 630 C C . GLY A 1 79 ? 8.583 -12.987 -21.202 1.00 65.25 79 GLY A C 1
ATOM 631 O O . GLY A 1 79 ? 7.831 -12.364 -20.448 1.00 65.25 79 GLY A O 1
ATOM 632 N N . PRO A 1 80 ? 8.705 -14.323 -21.115 1.00 61.44 80 PRO A N 1
ATOM 633 C CA . PRO A 1 80 ? 7.979 -15.107 -20.123 1.00 61.44 80 PRO A CA 1
ATOM 634 C C . PRO A 1 80 ? 8.368 -14.688 -18.699 1.00 61.44 80 PRO A C 1
ATOM 636 O O . PRO A 1 80 ? 9.543 -14.665 -18.336 1.00 61.44 80 PRO A O 1
ATOM 639 N N . VAL A 1 81 ? 7.362 -14.377 -17.877 1.00 62.94 81 VAL A N 1
ATOM 640 C CA . VAL A 1 81 ? 7.559 -13.986 -16.475 1.00 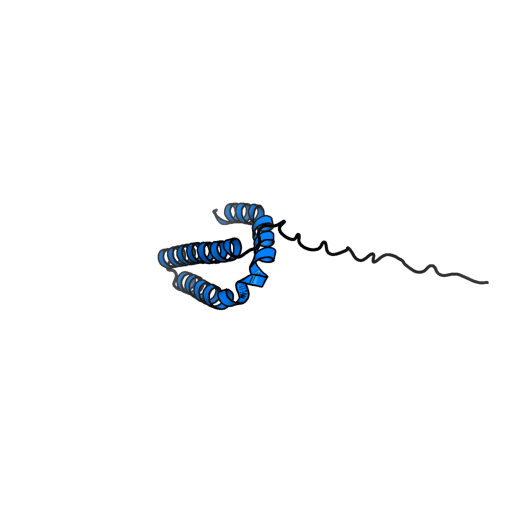62.94 81 VAL A CA 1
ATOM 641 C C . VAL A 1 81 ? 8.153 -15.168 -15.697 1.00 62.94 81 VAL A C 1
ATOM 643 O O . VAL A 1 81 ? 7.543 -16.248 -15.691 1.00 62.94 81 VAL A O 1
ATOM 646 N N . PRO A 1 82 ? 9.308 -15.002 -15.023 1.00 61.34 82 PRO A N 1
ATOM 647 C CA . PRO A 1 82 ? 9.938 -16.086 -14.283 1.00 61.34 82 PRO A CA 1
ATOM 648 C C . PRO A 1 82 ? 8.989 -16.609 -13.200 1.00 61.34 82 PRO A C 1
ATOM 650 O O . PRO A 1 82 ? 8.357 -15.852 -12.461 1.00 61.34 82 PRO A O 1
ATOM 653 N N . ARG A 1 83 ? 8.851 -17.935 -13.121 1.00 62.91 83 ARG A N 1
ATOM 654 C CA . ARG A 1 83 ? 8.076 -18.588 -12.061 1.00 62.91 83 ARG A CA 1
ATOM 655 C C . ARG A 1 83 ? 8.928 -18.677 -10.800 1.00 62.91 83 ARG A C 1
ATOM 657 O O . ARG A 1 83 ? 10.128 -18.925 -10.885 1.00 62.91 83 ARG A O 1
ATOM 664 N N . LYS A 1 84 ? 8.288 -18.547 -9.633 1.00 55.34 84 LYS A N 1
ATOM 665 C CA . LYS A 1 84 ? 8.936 -18.814 -8.345 1.00 55.34 84 LYS A CA 1
ATOM 666 C C . LYS A 1 84 ? 9.571 -20.212 -8.387 1.00 55.34 84 LYS A C 1
ATOM 668 O O . LYS A 1 84 ? 8.856 -21.162 -8.731 1.00 55.34 84 LYS A O 1
ATOM 673 N N . PRO A 1 85 ? 10.868 -20.366 -8.067 1.00 54.75 85 PRO A N 1
ATOM 674 C CA . PRO A 1 85 ? 11.498 -21.676 -8.040 1.00 54.75 85 PRO A CA 1
ATOM 675 C C . PRO A 1 85 ? 10.744 -22.562 -7.048 1.00 54.75 85 PRO A C 1
ATOM 677 O O . PRO A 1 85 ? 10.456 -22.164 -5.914 1.00 54.75 85 PRO A O 1
ATOM 680 N N . ARG A 1 86 ? 10.360 -23.759 -7.497 1.00 60.94 86 ARG A N 1
ATOM 681 C CA . ARG A 1 86 ? 9.675 -24.727 -6.642 1.00 60.94 86 ARG A CA 1
ATOM 682 C C . ARG A 1 86 ? 10.693 -25.190 -5.606 1.00 60.94 86 ARG A C 1
ATOM 684 O O . ARG A 1 86 ? 11.654 -25.861 -5.967 1.00 60.94 86 ARG A O 1
ATOM 691 N N . VAL A 1 87 ? 10.500 -24.823 -4.339 1.00 57.78 87 VAL A N 1
ATOM 692 C CA . VAL A 1 87 ? 11.328 -25.342 -3.243 1.00 57.78 87 VAL A CA 1
ATOM 693 C C . VAL A 1 87 ? 11.221 -26.866 -3.289 1.00 57.78 87 VAL A C 1
ATOM 695 O O . VAL A 1 87 ? 10.125 -27.420 -3.164 1.00 57.78 87 VAL A O 1
ATOM 698 N N . ALA A 1 88 ? 12.338 -27.544 -3.555 1.00 53.38 88 ALA A N 1
ATOM 699 C CA . ALA A 1 88 ? 12.383 -28.995 -3.536 1.00 53.38 88 ALA A CA 1
ATOM 700 C C . ALA A 1 88 ? 12.031 -29.454 -2.116 1.00 53.38 88 ALA A C 1
ATOM 702 O O . ALA A 1 88 ? 12.683 -29.056 -1.151 1.00 53.38 88 ALA A O 1
ATOM 703 N N . LYS A 1 89 ? 10.979 -30.270 -1.968 1.00 51.44 89 LYS A N 1
ATOM 704 C CA . LYS A 1 89 ? 10.718 -30.955 -0.699 1.00 51.44 89 LYS A CA 1
ATOM 705 C C . LYS A 1 89 ? 11.954 -31.803 -0.399 1.00 51.44 89 LYS A C 1
ATOM 707 O O . LYS A 1 89 ? 12.219 -32.754 -1.130 1.00 51.44 89 LYS A O 1
ATOM 712 N N . SER A 1 90 ? 12.722 -31.448 0.633 1.00 49.03 90 SER A N 1
ATOM 713 C CA . SER A 1 90 ? 13.850 -32.270 1.067 1.00 49.03 90 SER A CA 1
ATOM 714 C C . SER A 1 90 ? 13.303 -33.647 1.445 1.00 49.03 90 SER A C 1
ATOM 716 O O . SER A 1 90 ? 12.445 -33.734 2.328 1.00 49.03 90 SER A O 1
ATOM 718 N N . ALA A 1 91 ? 13.774 -34.700 0.782 1.00 55.56 91 ALA A N 1
ATOM 719 C CA . ALA A 1 91 ? 13.512 -36.078 1.167 1.00 55.56 91 ALA A CA 1
ATOM 720 C C . ALA A 1 91 ? 14.169 -36.342 2.530 1.00 55.56 91 ALA A C 1
ATOM 722 O O . ALA A 1 91 ? 15.324 -36.744 2.620 1.00 55.56 91 ALA A O 1
ATOM 723 N N . ARG A 1 92 ? 13.448 -36.059 3.616 1.00 54.38 92 ARG A N 1
ATOM 724 C CA . ARG A 1 92 ? 13.849 -36.445 4.968 1.00 54.38 92 ARG A CA 1
ATOM 725 C C . ARG A 1 92 ? 13.087 -37.722 5.305 1.00 54.38 92 ARG A C 1
ATOM 727 O O . ARG A 1 92 ? 11.939 -37.668 5.728 1.00 54.38 92 ARG A O 1
ATOM 734 N N . GLY A 1 93 ? 13.703 -38.867 5.021 1.00 48.03 93 GLY A N 1
ATOM 735 C CA . GLY A 1 93 ? 13.055 -40.161 5.223 1.00 48.03 93 GLY A CA 1
ATOM 736 C C . GLY A 1 93 ? 13.845 -41.372 4.737 1.00 48.03 93 GLY A C 1
ATOM 737 O O . GLY A 1 93 ? 13.256 -42.255 4.134 1.00 48.03 93 GLY A O 1
ATOM 738 N N . ALA A 1 94 ? 15.155 -41.436 4.978 1.00 48.78 94 ALA A N 1
ATOM 739 C CA . ALA A 1 94 ? 15.899 -42.691 4.874 1.00 48.78 94 ALA A CA 1
ATOM 740 C C . ALA A 1 94 ? 16.584 -42.954 6.220 1.00 48.78 94 ALA A C 1
ATOM 742 O O . ALA A 1 94 ? 17.598 -42.339 6.542 1.00 48.78 94 ALA A O 1
ATOM 743 N N . LYS A 1 95 ? 15.986 -43.825 7.044 1.00 51.44 95 LYS A N 1
ATOM 744 C CA . LYS A 1 95 ? 16.666 -44.396 8.213 1.00 51.44 95 LYS A CA 1
ATOM 745 C C . LYS A 1 95 ? 17.680 -45.434 7.707 1.00 51.44 95 LYS A C 1
ATOM 747 O O . LYS A 1 95 ? 17.280 -46.288 6.915 1.00 51.44 95 LYS A O 1
ATOM 752 N N . PRO A 1 96 ? 18.951 -45.409 8.139 1.00 45.41 96 PRO A N 1
ATOM 753 C CA . PRO A 1 96 ? 19.886 -46.471 7.799 1.00 45.41 96 PRO A CA 1
ATOM 754 C C . PRO A 1 96 ? 19.520 -47.742 8.578 1.00 45.41 96 PRO A C 1
ATOM 756 O O . PRO A 1 96 ? 19.360 -47.717 9.798 1.00 45.41 96 PRO A O 1
ATOM 759 N N . GLY A 1 97 ? 19.343 -48.844 7.848 1.00 44.91 97 GLY A N 1
ATOM 760 C CA . GLY A 1 97 ? 19.088 -50.165 8.412 1.00 44.91 97 GLY A CA 1
ATOM 761 C C . GLY A 1 97 ? 20.281 -50.660 9.228 1.00 44.91 97 GLY A C 1
ATOM 762 O O . GLY A 1 97 ? 21.421 -50.638 8.765 1.00 44.91 97 GLY A O 1
ATOM 763 N N . VAL A 1 98 ? 20.001 -51.122 10.444 1.00 46.22 98 VAL A N 1
ATOM 764 C CA . VAL A 1 98 ? 20.952 -51.826 11.306 1.00 46.22 98 VAL A CA 1
ATOM 765 C C . VAL A 1 98 ? 21.251 -53.184 10.668 1.00 46.22 98 VAL A C 1
ATOM 767 O O . VAL A 1 98 ? 20.388 -54.057 10.625 1.00 46.22 98 VAL A O 1
ATOM 770 N N . LYS A 1 99 ? 22.470 -53.368 10.146 1.00 46.31 99 LYS A N 1
ATOM 771 C CA . LYS A 1 99 ? 22.992 -54.697 9.803 1.00 46.31 99 LYS A CA 1
ATOM 772 C C . LYS A 1 99 ? 23.524 -55.349 11.074 1.00 46.31 99 LYS A C 1
ATOM 774 O O . LYS A 1 99 ? 24.587 -54.969 11.555 1.00 46.31 99 LYS A O 1
ATOM 779 N N . GLY A 1 100 ? 22.795 -56.338 11.581 1.00 45.56 100 GLY A N 1
ATOM 780 C CA . GLY A 1 100 ? 23.338 -57.321 12.510 1.00 45.56 100 GLY A CA 1
ATOM 781 C C . GLY A 1 100 ? 24.356 -58.229 11.812 1.00 45.56 100 GLY A C 1
ATOM 782 O O . GLY A 1 100 ? 24.143 -58.659 10.678 1.00 45.56 100 GLY A O 1
ATOM 783 N N . ARG A 1 101 ? 25.463 -58.495 12.499 1.00 45.66 101 ARG A N 1
ATOM 784 C CA . ARG A 1 101 ? 26.300 -59.701 12.406 1.00 45.66 101 ARG A CA 1
ATOM 785 C C . ARG A 1 101 ? 26.658 -59.997 13.871 1.00 45.66 101 ARG A C 1
ATOM 787 O O . ARG A 1 101 ? 27.005 -59.054 14.576 1.00 45.66 101 ARG A O 1
ATOM 794 N N . GLY A 1 102 ? 26.359 -61.167 14.426 1.00 46.81 102 GLY A N 1
ATOM 795 C CA . GLY A 1 102 ? 26.725 -62.475 13.894 1.00 46.81 102 GLY A CA 1
ATOM 796 C C . GLY A 1 102 ? 28.072 -62.802 14.503 1.00 46.81 102 GLY A C 1
ATOM 797 O O . GLY A 1 102 ? 29.036 -62.153 14.044 1.00 46.81 102 GLY A O 1
#

pLDDT: mean 78.29, std 16.94, range [44.91, 97.5]

Radius of gyration: 22.48 Å; chains: 1; bounding box: 47×74×39 Å

Secondary structure (DSSP, 8-state):
-HHHHHHHHHHHHHHHHHHHHHHHHTT-GGGHHHHHHHHHHHHHHHHTT-HHHHHHHHHHHHHHHHHHHHHHHHTS-SSPPPPPP---------PPP-----

Foldseek 3Di:
DVVVVVVVVCVVCVVVVVQLCVLCVVVCVVVPVVLVVLVVQLVVCVVVVNPVSNVVSVVVSVVVVVVSSVVSVVPDDPDDRDGDPDPPPPPPDDDDDDDDDD

Sequence (102 aa):
MAGSHLRRVYDSIRPNVQRYEWIYGTRNEAEYEPSTTEHLRIIAAIRAGDPEQARNAVIMHWEKAAARTIAIIGALPKGPVPRKPRVAKSARGAKPGVKGRG